Protein AF-A0A947RWG1-F1 (afdb_monomer_lite)

Structure (mmCIF, N/CA/C/O backbone):
data_AF-A0A947RWG1-F1
#
_entry.id   AF-A0A947RWG1-F1
#
loop_
_atom_site.group_PDB
_atom_site.id
_atom_site.type_symbol
_atom_site.label_atom_id
_atom_site.label_alt_id
_atom_site.label_comp_id
_atom_site.label_asym_id
_atom_site.label_entity_id
_atom_site.label_seq_id
_atom_site.pdbx_PDB_ins_code
_atom_site.Cartn_x
_atom_site.Cartn_y
_atom_site.Cartn_z
_atom_site.occupancy
_atom_site.B_iso_or_equiv
_atom_site.auth_seq_id
_atom_site.auth_comp_id
_atom_site.auth_asym_id
_atom_site.auth_atom_id
_atom_site.pdbx_PDB_model_num
ATOM 1 N N . MET A 1 1 ? -38.680 8.213 13.935 1.00 42.72 1 MET A N 1
ATOM 2 C CA . MET A 1 1 ? -37.406 8.107 13.185 1.00 42.72 1 MET A CA 1
ATOM 3 C C . MET A 1 1 ? -36.416 7.322 14.029 1.00 42.72 1 MET A C 1
ATOM 5 O O . MET A 1 1 ? -35.782 7.871 14.920 1.00 42.72 1 MET A O 1
ATOM 9 N N . GLU A 1 2 ? -36.361 6.015 13.809 1.00 40.75 2 GLU A N 1
ATOM 10 C CA . GLU A 1 2 ? -35.527 5.084 14.566 1.00 40.75 2 GLU A CA 1
ATOM 11 C C . GLU A 1 2 ? -34.068 5.242 14.112 1.00 40.75 2 GLU A C 1
ATOM 13 O O . GLU A 1 2 ? -33.706 4.921 12.977 1.00 40.75 2 GLU A O 1
ATOM 18 N N . LYS A 1 3 ? -33.224 5.832 14.965 1.00 46.09 3 LYS A N 1
ATOM 19 C CA . LYS A 1 3 ? -31.782 5.934 14.719 1.00 46.09 3 LYS A CA 1
ATOM 20 C C . LYS A 1 3 ? -31.221 4.512 14.690 1.00 46.09 3 LYS A C 1
ATOM 22 O O . LYS A 1 3 ? -31.010 3.922 15.745 1.00 46.09 3 LYS A O 1
ATOM 27 N N . LYS A 1 4 ? -30.976 3.964 13.491 1.00 43.44 4 LYS A N 1
ATOM 28 C CA . LYS A 1 4 ? -30.222 2.715 13.311 1.00 43.44 4 LYS A CA 1
ATOM 29 C C . LYS A 1 4 ? -28.927 2.823 14.114 1.00 43.44 4 LYS A C 1
ATOM 31 O O . LYS A 1 4 ? -28.039 3.602 13.765 1.00 43.44 4 LYS A O 1
ATOM 36 N N . LYS A 1 5 ? -28.856 2.061 15.205 1.00 45.03 5 LYS A N 1
ATOM 37 C CA . LYS A 1 5 ? -27.677 1.881 16.049 1.00 45.03 5 LYS A CA 1
ATOM 38 C C . LYS A 1 5 ? -26.576 1.359 15.129 1.00 45.03 5 LYS A C 1
ATOM 40 O O . LYS A 1 5 ? -26.606 0.203 14.715 1.00 45.03 5 LYS A O 1
ATOM 45 N N . LYS A 1 6 ? -25.685 2.254 14.694 1.00 50.84 6 LYS A N 1
ATOM 46 C CA . LYS A 1 6 ? -24.519 1.913 13.880 1.00 50.84 6 LYS A CA 1
ATOM 47 C C . LYS A 1 6 ? -23.766 0.883 14.708 1.00 50.84 6 LYS A C 1
ATOM 49 O O . LYS A 1 6 ? -23.321 1.220 15.797 1.00 50.84 6 LYS A O 1
ATOM 54 N N . THR A 1 7 ? -23.746 -0.372 14.270 1.00 53.34 7 THR A N 1
ATOM 55 C CA . THR A 1 7 ? -22.997 -1.429 14.946 1.00 53.34 7 THR A CA 1
ATOM 56 C C . THR A 1 7 ? -21.563 -0.929 15.031 1.00 53.34 7 THR A C 1
ATOM 58 O O . THR A 1 7 ? -20.895 -0.810 14.002 1.00 53.34 7 THR A O 1
ATOM 61 N N . GLU A 1 8 ? -21.137 -0.487 16.214 1.00 64.06 8 GLU A N 1
ATOM 62 C CA . GLU A 1 8 ? -19.773 -0.026 16.411 1.00 64.06 8 GLU A CA 1
ATOM 63 C C . GLU A 1 8 ? -18.893 -1.241 16.193 1.00 64.06 8 GLU A C 1
ATOM 65 O O . GLU A 1 8 ? -18.941 -2.222 16.933 1.00 64.06 8 GLU A O 1
ATOM 70 N N . ILE A 1 9 ? -18.167 -1.216 15.080 1.00 75.12 9 ILE A N 1
ATOM 71 C CA . ILE A 1 9 ? -17.167 -2.222 14.792 1.00 75.12 9 ILE A CA 1
ATOM 72 C C . ILE A 1 9 ? -16.126 -2.086 15.900 1.00 75.12 9 ILE A C 1
ATOM 74 O O . ILE A 1 9 ? -15.366 -1.121 15.909 1.00 75.12 9 ILE A O 1
ATOM 78 N N . LEU A 1 10 ? -16.134 -3.026 16.843 1.00 83.19 10 LEU A N 1
ATOM 79 C CA . LEU A 1 10 ? -15.160 -3.061 17.923 1.00 83.19 10 LEU A CA 1
ATOM 80 C C . LEU A 1 10 ? -13.803 -3.440 17.330 1.00 83.19 10 LEU A C 1
ATOM 82 O O . LEU A 1 10 ? -13.693 -4.474 16.664 1.00 83.19 10 LEU A O 1
ATOM 86 N N . TYR A 1 11 ? -12.798 -2.597 17.541 1.00 86.88 11 TYR A N 1
ATOM 87 C CA . TYR A 1 11 ? -11.416 -2.873 17.165 1.00 86.88 11 TYR A CA 1
ATOM 88 C C . TYR A 1 11 ? -10.619 -3.189 18.419 1.00 86.88 11 TYR A C 1
ATOM 90 O O . TYR A 1 11 ? -10.617 -2.412 19.374 1.00 86.88 11 TYR A O 1
ATOM 98 N N . GLU 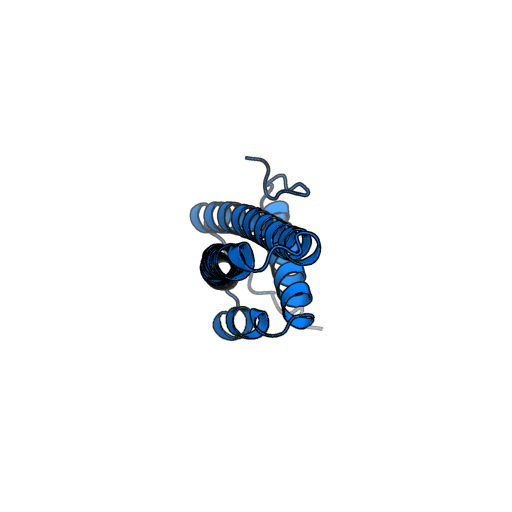A 1 12 ? -9.925 -4.320 18.412 1.00 89.31 12 GLU A N 1
ATOM 99 C CA . GLU A 1 12 ? -8.960 -4.612 19.462 1.00 89.31 12 GLU A CA 1
ATOM 100 C C . GLU A 1 12 ? -7.700 -3.765 19.259 1.00 89.31 12 GLU A C 1
ATOM 102 O O . GLU A 1 12 ? -7.381 -3.339 18.146 1.00 89.31 12 GLU A O 1
ATOM 107 N N . LYS A 1 13 ? -6.916 -3.565 20.324 1.00 87.44 13 LYS A N 1
ATOM 108 C CA . LYS A 1 13 ? -5.626 -2.862 20.228 1.00 87.44 13 LYS A CA 1
ATOM 109 C C . LYS A 1 13 ? -4.721 -3.472 19.145 1.00 87.44 13 LYS A C 1
ATOM 111 O O . LYS A 1 13 ? -4.094 -2.750 18.377 1.00 87.44 13 LYS A O 1
ATOM 116 N N . LYS A 1 14 ? -4.730 -4.802 19.029 1.00 89.31 14 LYS A N 1
ATOM 117 C CA . LYS A 1 14 ? -3.988 -5.544 18.004 1.00 89.31 14 LYS A CA 1
ATOM 118 C C . LYS A 1 14 ? -4.466 -5.228 16.580 1.00 89.31 14 LYS A C 1
ATOM 120 O O . LYS A 1 14 ? -3.641 -5.129 15.673 1.00 89.31 14 LYS A O 1
ATOM 125 N N . ASP A 1 15 ? -5.772 -5.038 16.381 1.00 90.12 15 ASP A N 1
ATOM 126 C CA . ASP A 1 15 ? -6.332 -4.645 15.082 1.00 90.12 15 ASP A CA 1
ATOM 127 C C . ASP A 1 15 ? -5.868 -3.237 14.706 1.00 90.12 15 ASP A C 1
ATOM 129 O O . ASP A 1 15 ? -5.430 -2.992 13.584 1.00 90.12 15 ASP A O 1
ATOM 133 N N . LEU A 1 16 ? -5.929 -2.320 15.670 1.00 90.69 16 LEU A N 1
ATOM 134 C CA . LEU A 1 16 ? -5.515 -0.929 15.531 1.00 90.69 16 LEU A CA 1
ATOM 135 C C . LEU A 1 16 ? -4.027 -0.804 15.161 1.00 90.69 16 LEU A C 1
ATOM 137 O O . LEU A 1 16 ? -3.688 -0.106 14.202 1.00 90.69 16 LEU A O 1
ATOM 141 N N . GLU A 1 17 ? -3.154 -1.543 15.845 1.00 91.56 17 GLU A N 1
ATOM 142 C 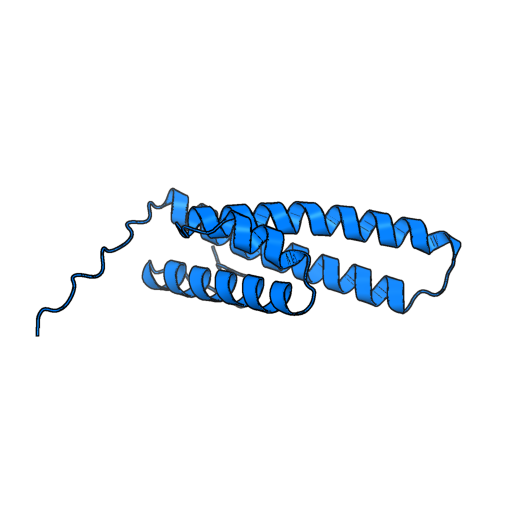CA . GLU A 1 17 ? -1.723 -1.632 15.523 1.00 91.56 17 GLU A CA 1
ATOM 143 C C . GLU A 1 17 ? -1.490 -2.227 14.125 1.00 91.56 17 GLU A C 1
ATOM 145 O O . GLU A 1 17 ? -0.684 -1.716 13.340 1.00 91.56 17 GLU A O 1
ATOM 150 N N . ALA A 1 18 ? -2.237 -3.274 13.762 1.00 92.44 18 ALA A N 1
ATOM 151 C CA . ALA A 1 18 ? -2.134 -3.886 12.443 1.00 92.44 18 ALA A CA 1
ATOM 152 C C . ALA A 1 18 ? -2.609 -2.940 11.322 1.00 92.44 18 ALA A C 1
ATOM 154 O O . ALA A 1 18 ? -1.999 -2.904 10.251 1.00 92.44 18 ALA A O 1
ATOM 155 N N . ILE A 1 19 ? -3.665 -2.149 11.550 1.00 92.38 19 ILE A N 1
ATOM 156 C CA . ILE A 1 19 ? -4.130 -1.108 10.619 1.00 92.38 19 ILE A CA 1
ATOM 157 C C . ILE A 1 19 ? -3.052 -0.036 10.447 1.00 92.38 19 ILE A C 1
ATOM 159 O O . ILE A 1 19 ? -2.717 0.294 9.310 1.00 92.38 19 ILE A O 1
ATOM 163 N N . ALA A 1 20 ? -2.480 0.471 11.542 1.00 91.94 20 ALA A N 1
ATOM 164 C CA . ALA A 1 20 ? -1.419 1.477 11.515 1.00 91.94 20 ALA A CA 1
ATOM 165 C C . ALA A 1 20 ? -0.189 0.997 10.725 1.00 91.94 20 ALA A C 1
A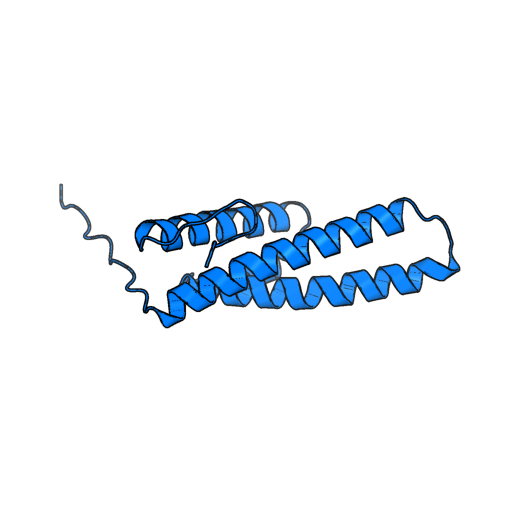TOM 167 O O . ALA A 1 20 ? 0.297 1.693 9.826 1.00 91.94 20 ALA A O 1
ATOM 168 N N . LYS A 1 21 ? 0.268 -0.231 11.000 1.00 93.56 21 LYS A N 1
ATOM 169 C CA . LYS A 1 21 ? 1.394 -0.857 10.299 1.00 93.56 21 LYS A CA 1
ATOM 170 C C . LYS A 1 21 ? 1.115 -1.029 8.807 1.00 93.56 21 LYS A C 1
ATOM 172 O O . LYS A 1 21 ? 1.938 -0.635 7.981 1.00 93.56 21 LYS A O 1
ATOM 177 N N . ASN A 1 22 ? -0.041 -1.588 8.450 1.00 92.81 22 ASN A N 1
ATOM 178 C CA . ASN A 1 22 ? -0.388 -1.822 7.048 1.00 92.81 22 ASN A CA 1
ATOM 179 C C . ASN A 1 22 ? -0.573 -0.505 6.288 1.00 92.81 22 ASN A C 1
ATOM 181 O O . ASN A 1 22 ? -0.120 -0.402 5.153 1.00 92.81 22 ASN A O 1
ATOM 185 N N . GLN A 1 23 ? -1.150 0.521 6.922 1.00 93.25 23 GLN A N 1
ATOM 186 C CA . GLN A 1 23 ? -1.273 1.860 6.344 1.00 93.25 23 GLN A CA 1
ATOM 187 C C . GLN A 1 23 ? 0.101 2.423 5.957 1.00 93.25 23 GLN A C 1
ATOM 189 O O . GLN A 1 23 ? 0.293 2.871 4.827 1.00 93.25 23 GLN A O 1
ATOM 194 N N . LYS A 1 24 ? 1.068 2.359 6.880 1.00 93.25 24 LYS A N 1
ATOM 195 C CA . LYS A 1 24 ? 2.441 2.829 6.656 1.00 93.25 24 LYS A CA 1
ATOM 196 C C . LYS A 1 24 ? 3.119 2.051 5.527 1.00 93.25 24 LYS A C 1
ATOM 198 O O . LYS A 1 24 ? 3.735 2.656 4.655 1.00 93.25 24 LYS A O 1
ATOM 203 N N . LEU A 1 25 ? 2.968 0.725 5.501 1.00 94.94 25 LEU A N 1
ATOM 204 C CA . LEU A 1 25 ? 3.543 -0.118 4.448 1.00 94.94 25 LEU A CA 1
ATOM 205 C C . LEU A 1 25 ? 2.935 0.165 3.070 1.00 94.94 25 LEU A C 1
ATOM 207 O O . LEU A 1 25 ? 3.684 0.244 2.103 1.00 94.94 25 LEU A O 1
ATOM 211 N N . ILE A 1 26 ? 1.617 0.371 2.971 1.00 94.56 26 ILE A N 1
ATOM 212 C CA . ILE A 1 26 ? 0.964 0.755 1.708 1.00 94.56 26 ILE A CA 1
ATOM 213 C C . ILE A 1 26 ? 1.548 2.065 1.181 1.00 94.56 26 ILE A C 1
ATOM 215 O O . ILE A 1 26 ? 1.874 2.138 0.001 1.00 94.56 26 ILE A O 1
ATOM 219 N N . ILE A 1 27 ? 1.722 3.073 2.044 1.00 94.00 27 ILE A N 1
ATOM 220 C CA . ILE A 1 27 ? 2.303 4.363 1.648 1.00 94.00 27 ILE A CA 1
ATOM 221 C C . ILE A 1 27 ? 3.724 4.168 1.108 1.00 94.00 27 ILE A C 1
ATOM 223 O O . ILE A 1 27 ? 4.031 4.651 0.020 1.00 94.00 27 ILE A O 1
ATOM 227 N N . TRP A 1 28 ? 4.573 3.422 1.819 1.00 95.19 28 TRP A N 1
ATOM 228 C CA . TRP A 1 28 ? 5.946 3.172 1.376 1.00 95.19 28 TRP A CA 1
ATOM 229 C C . TRP A 1 28 ? 6.011 2.391 0.066 1.00 95.19 28 TRP A C 1
ATOM 231 O O . TRP A 1 28 ? 6.700 2.824 -0.851 1.00 95.19 28 TRP A O 1
ATOM 241 N N . PHE A 1 29 ? 5.257 1.297 -0.068 1.00 95.31 29 PHE A N 1
ATOM 242 C CA . PHE A 1 29 ? 5.232 0.530 -1.313 1.00 95.31 29 PHE A CA 1
ATOM 243 C C . PHE A 1 29 ? 4.669 1.341 -2.480 1.00 95.31 29 PHE A C 1
ATOM 245 O O . PHE A 1 29 ? 5.188 1.247 -3.588 1.00 95.31 29 PHE A O 1
ATOM 252 N N . PHE A 1 30 ? 3.653 2.172 -2.246 1.00 93.62 30 PHE A N 1
ATOM 253 C CA . PHE A 1 30 ? 3.104 3.049 -3.275 1.00 93.62 30 PHE A CA 1
ATOM 254 C C . PHE A 1 30 ? 4.126 4.098 -3.746 1.00 93.62 30 PHE A C 1
ATOM 256 O O . PHE A 1 30 ? 4.288 4.305 -4.952 1.00 93.62 30 PHE A O 1
ATOM 263 N N . ILE A 1 31 ? 4.861 4.720 -2.816 1.00 94.50 31 ILE A N 1
ATOM 264 C CA . ILE A 1 31 ? 5.941 5.665 -3.139 1.00 94.50 31 ILE A CA 1
ATOM 265 C C . ILE A 1 31 ? 7.063 4.954 -3.902 1.00 94.50 31 ILE A C 1
ATOM 267 O O . ILE A 1 31 ? 7.489 5.444 -4.946 1.00 94.50 31 ILE A O 1
ATOM 271 N N . SER A 1 32 ? 7.511 3.787 -3.432 1.00 95.12 32 SER A N 1
ATOM 272 C CA . SER A 1 32 ? 8.544 2.995 -4.107 1.00 95.12 32 SER A CA 1
ATOM 273 C C . SER A 1 32 ? 8.116 2.583 -5.515 1.00 95.12 32 SER A C 1
ATOM 275 O O . SER A 1 32 ? 8.902 2.716 -6.448 1.00 95.12 32 SER A O 1
ATOM 277 N N . LEU A 1 33 ? 6.867 2.146 -5.699 1.00 94.38 33 LEU A N 1
ATOM 278 C CA . LEU A 1 33 ? 6.342 1.772 -7.012 1.00 94.38 33 LEU A CA 1
ATOM 279 C C . LEU A 1 33 ? 6.325 2.976 -7.957 1.00 94.38 33 LEU A C 1
ATOM 281 O O . LEU A 1 33 ? 6.776 2.871 -9.096 1.00 94.38 33 LEU A O 1
ATOM 285 N N . SER A 1 34 ? 5.866 4.130 -7.464 1.00 92.81 34 SER A N 1
ATOM 286 C CA . SER A 1 34 ? 5.866 5.385 -8.223 1.00 92.81 34 SER A CA 1
ATOM 287 C C . SER A 1 34 ? 7.284 5.792 -8.624 1.00 92.81 34 SER A C 1
ATOM 289 O O . SER A 1 34 ? 7.515 6.158 -9.773 1.00 92.81 34 SER A O 1
ATOM 291 N N . PHE A 1 35 ? 8.249 5.665 -7.711 1.00 95.25 35 PHE A N 1
ATOM 292 C CA . PHE A 1 35 ? 9.652 5.962 -7.983 1.00 95.25 35 PHE A CA 1
ATOM 293 C C . PHE A 1 35 ? 10.235 5.050 -9.069 1.00 95.25 35 PHE A C 1
ATOM 295 O O . PHE A 1 35 ? 10.844 5.548 -10.012 1.00 95.25 35 PHE A O 1
ATOM 302 N N . VAL A 1 36 ? 10.002 3.735 -8.989 1.00 94.81 36 VAL A N 1
ATOM 303 C CA . VAL A 1 36 ? 10.478 2.772 -9.998 1.00 94.81 36 VAL A CA 1
ATOM 304 C C . VAL A 1 36 ? 9.841 3.041 -11.368 1.00 94.81 36 VAL A C 1
ATOM 306 O O . VAL A 1 36 ? 10.537 2.986 -12.381 1.00 94.81 36 VAL A O 1
ATOM 309 N N . LEU A 1 37 ? 8.543 3.363 -11.418 1.00 93.00 37 LEU A N 1
ATOM 310 C CA . LEU A 1 37 ? 7.841 3.701 -12.663 1.00 93.00 37 LEU A CA 1
ATOM 311 C C . LEU A 1 37 ? 8.387 4.982 -13.304 1.00 93.00 37 LEU A C 1
ATOM 313 O O . LEU A 1 37 ? 8.673 4.995 -14.500 1.00 93.00 37 LEU A O 1
ATOM 317 N N . ILE A 1 38 ? 8.561 6.043 -12.513 1.00 94.31 38 ILE A N 1
ATOM 318 C CA . ILE A 1 38 ? 9.095 7.324 -12.991 1.00 94.31 38 ILE A CA 1
ATOM 319 C C . ILE A 1 38 ? 10.536 7.141 -13.474 1.00 94.31 38 ILE A C 1
ATOM 321 O O . ILE A 1 38 ? 10.870 7.561 -14.581 1.00 94.31 38 ILE A O 1
ATOM 325 N N . LEU A 1 39 ? 11.379 6.472 -12.683 1.00 94.50 39 LEU A N 1
ATOM 326 C CA . LEU A 1 39 ? 12.782 6.268 -13.023 1.00 94.50 39 LEU A CA 1
ATOM 327 C C . LEU A 1 39 ? 12.942 5.408 -14.282 1.00 94.50 39 LEU A C 1
ATOM 329 O O . LEU A 1 39 ? 13.700 5.790 -15.167 1.00 94.50 39 LEU A O 1
ATOM 333 N N . GLY A 1 40 ? 12.185 4.314 -14.415 1.00 92.75 40 GLY A N 1
ATOM 334 C CA . GLY A 1 40 ? 12.176 3.498 -15.636 1.00 92.75 40 GLY A CA 1
ATOM 335 C C . GLY A 1 40 ? 11.607 4.235 -16.857 1.00 92.75 40 GLY A C 1
ATOM 336 O O . GLY A 1 40 ? 11.991 3.961 -17.989 1.00 92.75 40 GLY A O 1
ATOM 337 N N . GLY A 1 41 ? 10.726 5.218 -16.646 1.00 90.94 41 GLY A N 1
ATOM 338 C CA . GLY A 1 41 ? 10.238 6.100 -17.707 1.00 90.94 41 GLY A CA 1
ATOM 339 C C . GLY A 1 41 ? 11.295 7.091 -18.210 1.00 90.94 41 GLY A C 1
ATOM 340 O O . GLY A 1 41 ? 11.306 7.408 -19.404 1.00 90.94 41 GLY A O 1
ATOM 341 N N . ILE A 1 42 ? 12.179 7.552 -17.317 1.00 94.19 42 ILE A N 1
ATOM 342 C CA . ILE A 1 42 ? 13.255 8.517 -17.598 1.00 94.19 42 ILE A CA 1
ATOM 343 C C . ILE A 1 42 ? 14.508 7.818 -18.146 1.00 94.19 42 ILE A C 1
ATOM 345 O O . ILE A 1 42 ? 15.108 8.296 -19.107 1.00 94.19 42 ILE A O 1
ATOM 349 N N . VAL A 1 43 ? 14.907 6.686 -17.562 1.00 93.06 43 VAL A N 1
ATOM 350 C CA . VAL A 1 43 ? 16.108 5.937 -17.953 1.00 93.06 43 VAL A CA 1
ATOM 351 C C . VAL A 1 43 ? 15.814 5.116 -19.209 1.00 93.06 43 VAL A C 1
ATOM 353 O O . VAL A 1 43 ? 15.189 4.064 -19.153 1.00 93.06 43 VAL A O 1
ATOM 356 N N . LYS A 1 44 ? 16.292 5.590 -20.363 1.00 90.81 44 LYS A N 1
ATOM 357 C CA . LYS A 1 44 ? 16.105 4.948 -21.678 1.00 90.81 44 LYS A CA 1
ATOM 358 C C . LYS A 1 44 ? 17.259 4.001 -22.040 1.00 90.81 44 LYS A C 1
ATOM 360 O O . LYS A 1 44 ? 17.785 4.072 -23.145 1.00 90.81 44 LYS A O 1
ATOM 365 N N . ILE A 1 45 ? 17.672 3.147 -21.102 1.00 93.75 45 ILE A N 1
ATOM 366 C CA . ILE A 1 45 ? 18.731 2.143 -21.308 1.00 93.75 45 ILE A CA 1
ATOM 367 C C . ILE A 1 45 ? 18.062 0.768 -21.486 1.00 93.75 45 ILE A C 1
ATOM 369 O O . ILE A 1 45 ? 17.506 0.257 -20.510 1.00 93.75 45 ILE A O 1
ATOM 373 N N . PRO A 1 46 ? 18.073 0.168 -22.695 1.00 90.88 46 PRO A N 1
ATOM 374 C CA . PRO A 1 46 ? 17.342 -1.068 -22.991 1.00 90.88 46 PRO A CA 1
ATOM 375 C C . PRO A 1 46 ? 17.664 -2.239 -22.056 1.00 90.88 46 PRO A C 1
ATOM 377 O O . PRO A 1 46 ? 16.765 -2.974 -21.647 1.00 90.88 46 PRO A O 1
ATOM 380 N N . GLU A 1 47 ? 18.929 -2.386 -21.672 1.00 92.94 47 GLU A N 1
ATOM 381 C CA . GLU A 1 47 ? 19.434 -3.455 -20.811 1.00 92.94 47 GLU A CA 1
ATOM 382 C C . GLU A 1 47 ? 18.851 -3.377 -19.391 1.00 92.94 47 GLU A C 1
ATOM 384 O O . GLU A 1 47 ? 18.709 -4.395 -18.712 1.00 92.94 47 GLU A O 1
ATOM 389 N N . LEU A 1 48 ? 18.451 -2.180 -18.946 1.00 93.88 48 LEU A N 1
ATOM 390 C CA . LEU A 1 48 ? 17.855 -1.966 -17.627 1.00 93.88 48 LEU A CA 1
ATOM 391 C C . LEU A 1 48 ? 16.338 -2.187 -17.604 1.00 93.88 48 LEU A C 1
ATOM 393 O O . LEU A 1 48 ? 15.761 -2.274 -16.519 1.00 93.88 48 LEU A O 1
ATOM 397 N N . ASN A 1 49 ? 15.676 -2.341 -18.757 1.00 92.31 49 ASN A N 1
ATOM 398 C CA . ASN A 1 49 ? 14.221 -2.537 -18.815 1.00 92.31 49 ASN A CA 1
ATOM 399 C C . ASN A 1 49 ? 13.771 -3.769 -18.018 1.00 92.31 49 ASN A C 1
ATOM 401 O O . ASN A 1 49 ? 12.762 -3.726 -17.309 1.00 92.31 49 ASN A O 1
ATOM 405 N N . VAL A 1 50 ? 14.540 -4.859 -18.094 1.00 93.88 50 VAL A N 1
ATOM 406 C CA . VAL A 1 50 ? 14.257 -6.084 -17.334 1.00 93.88 50 VAL A CA 1
ATOM 407 C C . VAL A 1 50 ? 14.387 -5.822 -15.834 1.00 93.88 50 VAL A C 1
ATOM 409 O O . VAL A 1 50 ? 13.515 -6.223 -15.067 1.00 93.88 50 VAL A O 1
ATOM 412 N N . VAL A 1 51 ? 15.415 -5.078 -15.413 1.00 94.81 51 VAL A N 1
ATOM 413 C CA . VAL A 1 51 ? 15.638 -4.718 -14.004 1.00 94.81 51 VAL A CA 1
ATOM 414 C C . VAL A 1 51 ? 14.477 -3.883 -13.462 1.00 94.81 51 VAL A C 1
ATOM 416 O O . VAL A 1 51 ? 13.942 -4.201 -12.399 1.00 94.81 51 VAL A O 1
ATOM 419 N N . PHE A 1 52 ? 14.029 -2.865 -14.204 1.00 94.25 52 PHE A N 1
ATOM 420 C CA . PHE A 1 52 ? 12.873 -2.056 -13.810 1.00 94.25 52 PHE A CA 1
ATOM 421 C C . PHE A 1 52 ? 11.585 -2.879 -13.747 1.00 94.25 52 PHE A C 1
ATOM 423 O O . PHE A 1 52 ? 10.818 -2.722 -12.800 1.00 94.25 52 PHE A O 1
ATOM 430 N N . THR A 1 53 ? 11.369 -3.795 -14.691 1.00 93.19 53 THR A N 1
ATOM 431 C CA . THR A 1 53 ? 10.193 -4.683 -14.695 1.00 93.19 53 THR A CA 1
ATOM 432 C C . THR A 1 53 ? 10.184 -5.604 -13.471 1.00 93.19 53 THR A C 1
ATOM 434 O O . THR A 1 53 ? 9.171 -5.721 -12.779 1.00 93.19 53 THR A O 1
ATOM 437 N N . VAL A 1 54 ? 11.327 -6.216 -13.145 1.00 95.81 54 VAL A N 1
ATOM 438 C CA . VAL A 1 54 ? 11.473 -7.064 -11.952 1.00 95.81 54 VAL A CA 1
ATOM 439 C C . VAL A 1 54 ? 11.256 -6.248 -10.676 1.00 95.81 54 VAL A C 1
ATOM 441 O O . VAL A 1 54 ? 10.523 -6.686 -9.790 1.00 95.81 54 VAL A O 1
ATOM 444 N N . ALA A 1 55 ? 11.822 -5.040 -10.594 1.00 95.19 55 ALA A N 1
ATOM 445 C CA . ALA A 1 55 ? 11.624 -4.143 -9.459 1.00 95.19 55 ALA A CA 1
ATOM 446 C C . ALA A 1 55 ? 10.150 -3.727 -9.294 1.00 95.19 55 ALA A C 1
ATOM 448 O O . ALA A 1 55 ? 9.640 -3.713 -8.174 1.00 95.19 55 ALA A O 1
ATOM 449 N N . GLN A 1 56 ? 9.439 -3.446 -10.392 1.00 93.62 56 GLN A N 1
ATOM 450 C CA . GLN A 1 56 ? 8.006 -3.135 -10.363 1.00 93.62 56 GLN A CA 1
ATOM 451 C C . GLN A 1 56 ? 7.199 -4.296 -9.782 1.00 93.62 56 GLN A C 1
ATOM 453 O O . GLN A 1 56 ? 6.413 -4.081 -8.861 1.00 93.62 56 GLN A O 1
ATOM 458 N N . ILE A 1 57 ? 7.426 -5.524 -10.257 1.00 94.50 57 ILE A N 1
ATOM 459 C CA . ILE A 1 57 ? 6.739 -6.719 -9.742 1.00 94.50 57 ILE A CA 1
ATOM 460 C C . ILE A 1 57 ? 7.065 -6.930 -8.257 1.00 94.50 57 ILE A C 1
ATOM 462 O O . ILE A 1 57 ? 6.156 -7.152 -7.451 1.00 94.50 57 ILE A O 1
ATOM 466 N N . ALA A 1 58 ? 8.340 -6.802 -7.881 1.00 96.00 58 ALA A N 1
ATOM 467 C CA . ALA A 1 58 ? 8.807 -6.993 -6.510 1.00 96.00 58 ALA A CA 1
ATOM 468 C C . ALA A 1 58 ? 8.183 -6.004 -5.511 1.00 96.00 58 ALA A C 1
ATOM 470 O O . ALA A 1 58 ? 8.038 -6.345 -4.340 1.00 96.00 58 ALA A O 1
ATOM 471 N N . VAL A 1 59 ? 7.787 -4.805 -5.954 1.00 95.50 59 VAL A N 1
ATOM 472 C CA . VAL A 1 59 ? 7.092 -3.811 -5.118 1.00 95.50 59 VAL A CA 1
ATOM 473 C C . VAL A 1 59 ? 5.568 -3.955 -5.203 1.00 95.50 59 VAL A C 1
ATOM 475 O O . VAL A 1 59 ? 4.872 -3.827 -4.192 1.00 95.50 59 VAL A O 1
ATOM 478 N N . PHE A 1 60 ? 5.034 -4.252 -6.388 1.00 93.56 60 PHE A N 1
ATOM 479 C CA . PHE A 1 60 ? 3.594 -4.341 -6.624 1.00 93.56 60 PHE A CA 1
ATOM 480 C C . PHE A 1 60 ? 2.951 -5.529 -5.897 1.00 93.56 60 PHE A C 1
ATOM 482 O O . PHE A 1 60 ? 1.891 -5.378 -5.289 1.00 93.56 60 PHE A O 1
ATOM 489 N N . VAL A 1 61 ? 3.601 -6.697 -5.883 1.0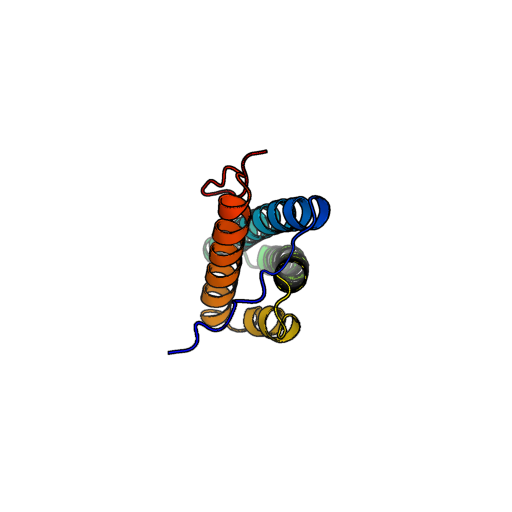0 94.94 61 VAL A N 1
ATOM 490 C CA . VAL A 1 61 ? 3.059 -7.889 -5.211 1.00 94.94 61 VAL A CA 1
ATOM 491 C C . VAL A 1 61 ? 2.893 -7.667 -3.696 1.00 94.94 61 VAL A C 1
ATOM 493 O O . VAL A 1 61 ? 1.791 -7.889 -3.184 1.00 94.94 61 VAL A O 1
ATOM 496 N N . PRO A 1 62 ? 3.898 -7.165 -2.950 1.00 94.69 62 PRO A N 1
ATOM 497 C CA . PRO A 1 62 ? 3.705 -6.781 -1.554 1.00 94.69 62 PRO A CA 1
ATOM 498 C C . PRO A 1 62 ? 2.616 -5.726 -1.351 1.00 94.69 62 PRO A C 1
ATOM 500 O O . PRO A 1 62 ? 1.848 -5.841 -0.395 1.00 94.69 62 PRO A O 1
ATOM 503 N N . LEU A 1 63 ? 2.503 -4.730 -2.239 1.00 93.88 63 LEU A N 1
ATOM 504 C CA . LEU A 1 63 ? 1.457 -3.705 -2.155 1.00 93.88 63 LEU A CA 1
ATOM 505 C C . LEU A 1 63 ? 0.050 -4.326 -2.187 1.00 93.88 63 LEU A C 1
ATOM 507 O O . LEU A 1 63 ? -0.773 -3.992 -1.332 1.00 93.88 63 LEU A O 1
ATOM 511 N N . LEU A 1 64 ? -0.201 -5.273 -3.100 1.00 92.62 64 LEU A N 1
ATOM 512 C CA . LEU A 1 64 ? -1.463 -6.024 -3.171 1.00 92.62 64 LEU A CA 1
ATOM 513 C C . LEU A 1 64 ? -1.772 -6.732 -1.848 1.00 92.62 64 LEU A C 1
ATOM 515 O O . LEU A 1 64 ? -2.879 -6.624 -1.315 1.00 92.62 64 LEU A O 1
ATOM 519 N N . VAL A 1 65 ? -0.773 -7.417 -1.285 1.00 93.88 65 VAL A N 1
ATOM 520 C CA . VAL A 1 65 ? -0.912 -8.135 -0.012 1.00 93.88 65 VAL A CA 1
ATOM 521 C C . VAL A 1 65 ? -1.265 -7.174 1.123 1.00 93.88 65 VAL A C 1
ATOM 523 O O . VAL A 1 65 ? -2.114 -7.502 1.955 1.00 93.88 65 VAL A O 1
ATOM 526 N N . GLN A 1 66 ? -0.656 -5.986 1.175 1.00 93.12 66 GLN A N 1
ATOM 527 C CA . GLN A 1 66 ? -0.976 -5.014 2.221 1.00 93.12 66 GLN A CA 1
ATOM 528 C C . GLN A 1 66 ? -2.352 -4.379 2.042 1.00 93.12 66 GLN A C 1
ATOM 530 O O . GLN A 1 66 ? -3.043 -4.170 3.039 1.00 93.12 66 GLN A O 1
ATOM 535 N N . VAL A 1 67 ? -2.784 -4.123 0.805 1.00 91.88 67 VAL A N 1
ATOM 536 C CA . VAL A 1 67 ? -4.147 -3.652 0.524 1.00 91.88 67 VAL A CA 1
ATOM 537 C C . VAL A 1 67 ? -5.187 -4.687 0.953 1.00 91.88 67 VAL A C 1
ATOM 539 O O . VAL A 1 67 ? -6.157 -4.346 1.630 1.00 91.88 67 VAL A O 1
ATOM 542 N N . PHE A 1 68 ? -4.959 -5.963 0.649 1.00 91.19 68 PHE A N 1
ATOM 543 C CA . PHE A 1 68 ? -5.830 -7.035 1.122 1.00 91.19 68 PHE A CA 1
ATOM 544 C C . PHE A 1 68 ? -5.879 -7.084 2.659 1.00 91.19 68 PHE A C 1
ATOM 546 O O . PHE A 1 68 ? -6.953 -7.085 3.263 1.00 91.19 68 PHE A O 1
ATOM 553 N N . LYS A 1 69 ? -4.712 -7.044 3.315 1.00 91.12 69 LYS A N 1
ATOM 554 C CA . LYS A 1 69 ? -4.622 -7.060 4.782 1.00 91.12 69 LYS A CA 1
ATOM 555 C C . LYS A 1 69 ? -5.288 -5.848 5.427 1.00 91.12 69 LYS A C 1
ATOM 557 O O . LYS A 1 69 ? -5.946 -6.009 6.449 1.00 91.12 69 LYS A O 1
ATOM 562 N N . ILE A 1 70 ? -5.139 -4.642 4.873 1.00 91.62 70 ILE A N 1
ATOM 563 C CA . ILE A 1 70 ? -5.767 -3.452 5.459 1.00 91.62 70 ILE A CA 1
ATOM 564 C C . ILE A 1 70 ? -7.285 -3.490 5.296 1.00 91.62 70 ILE A C 1
ATOM 566 O O . ILE A 1 70 ? -7.987 -3.165 6.248 1.00 91.62 70 ILE A O 1
ATOM 570 N N . ALA A 1 71 ? -7.797 -3.946 4.147 1.00 90.50 71 ALA A N 1
ATOM 571 C CA . ALA A 1 71 ? -9.233 -4.101 3.929 1.00 90.50 71 ALA A CA 1
ATOM 572 C C . ALA A 1 71 ? -9.833 -5.115 4.915 1.00 90.50 71 ALA A C 1
ATOM 574 O O . ALA A 1 71 ? -10.849 -4.837 5.556 1.00 90.50 71 ALA A O 1
ATOM 575 N N . ARG A 1 72 ? -9.144 -6.242 5.123 1.00 89.44 72 ARG A N 1
ATOM 576 C CA . ARG A 1 72 ? -9.540 -7.256 6.103 1.00 89.44 72 ARG A CA 1
ATOM 577 C C . ARG A 1 72 ? -9.479 -6.740 7.542 1.00 89.44 72 ARG A C 1
ATOM 579 O O . ARG A 1 72 ? -10.419 -6.956 8.301 1.00 89.44 72 ARG A O 1
ATOM 586 N N . ASN A 1 73 ? -8.429 -6.004 7.911 1.00 89.12 73 ASN A N 1
ATOM 587 C CA . ASN A 1 73 ? -8.314 -5.410 9.248 1.00 89.12 73 ASN A CA 1
ATOM 588 C C . ASN A 1 73 ? -9.363 -4.318 9.494 1.00 89.12 73 ASN A C 1
ATOM 590 O O . ASN A 1 73 ? -9.819 -4.156 10.619 1.00 89.12 73 ASN A O 1
ATOM 594 N N . LEU A 1 74 ? -9.783 -3.601 8.449 1.00 88.75 74 LEU A N 1
ATOM 595 C CA . LEU A 1 74 ? -10.910 -2.661 8.480 1.00 88.75 74 LEU A CA 1
ATOM 596 C C . LEU A 1 74 ? -12.284 -3.356 8.461 1.00 88.75 74 LEU A C 1
ATOM 598 O O . LEU A 1 74 ? -13.314 -2.675 8.460 1.00 88.75 74 LEU A O 1
ATOM 602 N N . LYS A 1 75 ? -12.300 -4.696 8.454 1.00 88.25 75 LYS A N 1
ATOM 603 C CA . LYS A 1 75 ? -13.491 -5.553 8.402 1.00 88.25 75 LYS A CA 1
ATOM 604 C C . LYS A 1 75 ? -14.392 -5.225 7.208 1.00 88.25 75 LYS A C 1
ATOM 606 O O . LYS A 1 75 ? -15.620 -5.271 7.305 1.00 88.25 75 LYS A O 1
ATOM 611 N N . GLU A 1 76 ? -13.783 -4.873 6.076 1.00 85.56 76 GLU A N 1
ATOM 612 C CA . GLU A 1 76 ? -14.505 -4.700 4.821 1.00 85.56 76 GLU A CA 1
ATOM 613 C C . GLU A 1 76 ? -14.957 -6.058 4.282 1.00 85.56 76 GLU A C 1
ATOM 615 O O . GLU A 1 76 ? -14.187 -7.013 4.248 1.00 85.56 76 GLU A O 1
ATOM 620 N N . LYS A 1 77 ? -16.202 -6.137 3.803 1.00 80.81 77 LYS A N 1
ATOM 621 C CA . LYS A 1 77 ? -16.771 -7.382 3.252 1.00 80.81 77 LYS A CA 1
ATOM 622 C C . LYS A 1 77 ? -16.178 -7.789 1.897 1.00 80.81 77 LYS A C 1
ATOM 624 O O . LYS A 1 77 ? -16.341 -8.928 1.486 1.00 80.81 77 LYS A O 1
ATOM 629 N N . ASN A 1 78 ? -15.532 -6.846 1.213 1.00 85.50 78 ASN A N 1
ATOM 630 C CA . ASN A 1 78 ? -15.100 -6.950 -0.180 1.00 85.50 78 ASN A CA 1
ATOM 631 C C . ASN A 1 78 ? -13.569 -6.814 -0.309 1.00 85.50 78 ASN A C 1
ATOM 633 O O . ASN A 1 78 ? -13.070 -6.173 -1.232 1.00 85.50 78 ASN A O 1
ATOM 637 N N . ASP A 1 79 ? -12.818 -7.376 0.637 1.00 79.62 79 ASP A N 1
ATOM 638 C CA . ASP A 1 79 ? -11.350 -7.325 0.700 1.00 79.62 79 ASP A CA 1
ATOM 639 C C . ASP A 1 79 ? -10.656 -7.803 -0.590 1.00 79.62 79 ASP A C 1
ATOM 641 O O . ASP A 1 79 ? -9.724 -7.151 -1.068 1.00 79.62 79 ASP A O 1
ATOM 645 N N . ILE A 1 80 ? -11.160 -8.871 -1.213 1.00 81.12 80 ILE A N 1
ATOM 646 C CA . ILE A 1 80 ? -10.662 -9.386 -2.499 1.00 81.12 80 ILE A CA 1
ATOM 647 C C . ILE A 1 80 ? -10.878 -8.374 -3.631 1.00 81.12 80 ILE A C 1
ATOM 649 O O . ILE A 1 80 ? -9.976 -8.154 -4.438 1.00 81.12 80 ILE A O 1
ATOM 653 N N . ILE A 1 81 ? -12.045 -7.721 -3.683 1.00 86.06 81 ILE A N 1
ATOM 654 C CA . ILE A 1 81 ? -12.362 -6.745 -4.738 1.00 86.06 81 ILE A CA 1
ATOM 655 C C . ILE A 1 81 ? -11.384 -5.574 -4.675 1.00 86.06 81 ILE A C 1
ATOM 657 O O . ILE A 1 81 ? -10.924 -5.120 -5.717 1.00 86.06 81 ILE A O 1
ATOM 661 N N . TYR A 1 82 ? -11.008 -5.121 -3.477 1.00 84.19 82 TYR A N 1
ATOM 662 C CA . TYR A 1 82 ? -10.012 -4.060 -3.338 1.00 84.19 82 TYR A CA 1
ATOM 663 C C . TYR A 1 82 ? -8.634 -4.479 -3.854 1.00 84.19 82 TYR A C 1
ATOM 665 O O . TYR A 1 82 ? -7.979 -3.680 -4.513 1.00 84.19 82 TYR A O 1
ATOM 673 N N . ALA A 1 83 ? -8.205 -5.721 -3.616 1.00 79.81 83 ALA A N 1
ATOM 674 C CA . ALA A 1 83 ? -6.940 -6.220 -4.152 1.00 79.81 83 ALA A CA 1
ATOM 675 C C . ALA A 1 83 ? -6.975 -6.356 -5.686 1.00 79.81 83 ALA A C 1
ATOM 677 O O . ALA A 1 83 ? -6.038 -5.945 -6.362 1.00 79.81 83 ALA A O 1
ATOM 678 N N . VAL A 1 84 ? -8.069 -6.867 -6.255 1.00 84.12 84 VAL A N 1
ATOM 679 C CA . VAL A 1 84 ? -8.229 -6.991 -7.717 1.00 84.12 84 VAL A CA 1
ATOM 680 C C . VAL A 1 84 ? -8.344 -5.618 -8.390 1.00 84.12 84 VAL A C 1
ATOM 682 O O . VAL A 1 84 ? -7.825 -5.395 -9.481 1.00 84.12 84 VAL A O 1
ATOM 685 N N . ALA A 1 85 ? -8.960 -4.652 -7.719 1.00 85.06 85 ALA A N 1
ATOM 686 C CA . ALA A 1 85 ? -9.084 -3.288 -8.208 1.00 85.06 85 ALA A CA 1
ATOM 687 C C . ALA A 1 85 ? -7.726 -2.582 -8.406 1.00 85.06 85 ALA A C 1
ATOM 689 O O . ALA A 1 85 ? -7.656 -1.612 -9.161 1.00 85.06 85 ALA A O 1
ATOM 690 N N . LEU A 1 86 ? -6.636 -3.080 -7.800 1.00 83.50 86 LEU A N 1
ATOM 691 C CA . LEU A 1 86 ? -5.293 -2.526 -7.997 1.00 83.50 86 LEU A CA 1
ATOM 692 C C . LEU A 1 86 ? -4.710 -2.776 -9.394 1.00 83.50 86 LEU A C 1
ATOM 694 O O . LEU A 1 86 ? -3.806 -2.048 -9.797 1.00 83.50 86 LEU A O 1
ATOM 698 N N . PHE A 1 87 ? -5.224 -3.752 -10.147 1.00 84.56 87 PHE A N 1
ATOM 699 C CA . PHE A 1 87 ? -4.789 -3.995 -11.528 1.00 84.56 87 PHE A CA 1
ATOM 700 C C . PHE A 1 87 ? -5.264 -2.906 -12.502 1.00 84.56 87 PHE A C 1
ATOM 702 O O . PHE A 1 87 ? -4.745 -2.794 -13.610 1.00 84.56 87 PHE A O 1
ATOM 709 N N . LEU A 1 88 ? -6.234 -2.085 -12.094 1.00 86.38 88 LEU A N 1
ATOM 710 C CA . LEU A 1 88 ? -6.781 -1.003 -12.902 1.00 86.38 88 LEU A CA 1
ATOM 711 C C . LEU A 1 88 ? -6.135 0.326 -12.470 1.00 86.38 88 LEU A C 1
ATOM 713 O O . LEU A 1 88 ? -6.354 0.758 -11.342 1.00 86.38 88 LEU A O 1
ATOM 717 N N . PRO A 1 89 ? -5.364 1.018 -13.328 1.00 72.50 89 PRO A N 1
ATOM 718 C CA . PRO A 1 89 ? -4.445 2.083 -12.906 1.00 72.50 89 PRO A CA 1
ATOM 719 C C . PRO A 1 89 ? -5.110 3.292 -12.231 1.00 72.50 89 PRO A C 1
ATOM 721 O O . PRO A 1 89 ? -4.553 3.853 -11.297 1.00 72.50 89 PRO A O 1
ATOM 724 N N . ILE A 1 90 ? -6.304 3.699 -12.664 1.00 81.19 90 ILE A N 1
ATOM 725 C CA . ILE A 1 90 ? -7.030 4.815 -12.027 1.00 81.19 90 ILE A CA 1
ATOM 726 C C . ILE A 1 90 ? -7.766 4.333 -10.774 1.00 81.19 90 ILE A C 1
ATOM 728 O O . ILE A 1 90 ? -7.781 4.996 -9.738 1.00 81.19 90 ILE A O 1
ATOM 732 N N . ILE A 1 91 ? -8.376 3.153 -10.861 1.00 84.31 91 ILE A N 1
ATOM 733 C CA . ILE A 1 91 ? -9.172 2.577 -9.778 1.00 84.31 91 ILE A CA 1
ATOM 734 C C . ILE A 1 91 ? -8.272 2.195 -8.591 1.00 84.31 91 ILE A C 1
ATOM 736 O O . ILE A 1 91 ? -8.677 2.367 -7.443 1.00 84.31 91 ILE A O 1
ATOM 740 N N . SER A 1 92 ? -7.036 1.764 -8.844 1.00 84.56 92 SER A N 1
ATOM 741 C CA . SER A 1 92 ? -6.043 1.430 -7.822 1.00 84.56 92 SER A CA 1
ATOM 742 C C . SER A 1 92 ? -5.754 2.616 -6.898 1.00 84.56 92 SER A C 1
ATOM 744 O O . SER A 1 92 ? -5.765 2.457 -5.677 1.00 84.56 92 SER A O 1
ATOM 746 N N . LEU A 1 93 ? -5.601 3.824 -7.456 1.00 87.06 93 LEU A N 1
ATOM 747 C CA . LEU A 1 93 ? -5.405 5.057 -6.692 1.00 87.06 93 LEU A CA 1
ATOM 748 C C . LEU A 1 93 ? -6.611 5.369 -5.809 1.00 87.06 93 LEU A C 1
ATOM 750 O O . LEU A 1 93 ? -6.446 5.680 -4.630 1.00 87.06 93 LEU A O 1
ATOM 754 N N . VAL A 1 94 ? -7.820 5.251 -6.362 1.00 90.50 94 VAL A N 1
ATOM 755 C CA . VAL A 1 94 ? -9.062 5.501 -5.620 1.00 90.50 94 VAL A CA 1
ATOM 756 C C . VAL A 1 94 ? -9.212 4.508 -4.468 1.00 90.50 94 VAL A C 1
ATOM 758 O O . VAL A 1 94 ? -9.545 4.912 -3.355 1.00 90.50 94 VAL A O 1
ATOM 761 N N . VAL A 1 95 ? -8.918 3.227 -4.697 1.00 90.62 95 VAL A N 1
ATOM 762 C CA . VAL A 1 95 ? -8.981 2.184 -3.664 1.00 90.62 95 VAL A CA 1
ATOM 763 C C . VAL A 1 95 ? -7.955 2.420 -2.563 1.00 90.62 95 VAL A C 1
ATOM 765 O O . VAL A 1 95 ? -8.314 2.392 -1.384 1.00 90.62 95 VAL A O 1
ATOM 768 N N . ILE A 1 96 ? -6.701 2.701 -2.921 1.00 89.75 96 ILE A N 1
ATOM 769 C CA . ILE A 1 96 ? -5.651 3.002 -1.944 1.00 89.75 96 ILE A CA 1
ATOM 770 C C . ILE A 1 96 ? -6.042 4.242 -1.133 1.00 89.75 96 ILE A C 1
ATOM 772 O O . ILE A 1 96 ? -6.052 4.191 0.096 1.00 89.75 96 ILE A O 1
ATOM 776 N N . ALA A 1 97 ? -6.446 5.332 -1.790 1.00 91.75 97 ALA A N 1
ATOM 777 C CA . ALA A 1 97 ? -6.863 6.560 -1.116 1.00 91.75 97 ALA A CA 1
ATOM 778 C C . ALA A 1 97 ? -8.068 6.334 -0.187 1.00 91.75 97 ALA A C 1
ATOM 780 O O . ALA A 1 97 ? -8.086 6.834 0.942 1.00 91.75 97 ALA A O 1
ATOM 781 N N . TYR A 1 98 ? -9.051 5.546 -0.628 1.00 93.25 98 TYR A N 1
ATOM 782 C CA . TYR A 1 98 ? -10.212 5.173 0.173 1.00 93.25 98 TYR A CA 1
ATOM 783 C C . TYR A 1 98 ? -9.804 4.416 1.441 1.00 93.25 98 TYR A C 1
ATOM 785 O O . TYR A 1 98 ? -10.183 4.819 2.547 1.00 93.25 98 TYR A O 1
ATOM 793 N N . LEU A 1 99 ? -8.998 3.360 1.298 1.00 91.69 99 LEU A N 1
ATOM 794 C CA . LEU A 1 99 ? -8.554 2.537 2.421 1.00 91.69 99 LEU A CA 1
ATOM 795 C C . LEU A 1 99 ? -7.688 3.346 3.390 1.00 91.69 99 LEU A C 1
ATOM 797 O O . LEU A 1 99 ? -7.946 3.316 4.589 1.00 91.69 99 LEU A O 1
ATOM 801 N N . LEU A 1 100 ? -6.744 4.154 2.895 1.00 91.81 100 LEU A N 1
ATOM 802 C CA . LEU A 1 100 ? -5.916 5.026 3.735 1.00 91.81 100 LEU A CA 1
ATOM 803 C C . LEU A 1 100 ? -6.750 6.079 4.483 1.00 91.81 100 LEU A C 1
ATOM 805 O O . LEU A 1 100 ? -6.501 6.342 5.665 1.00 91.81 100 LEU A O 1
ATOM 809 N N . SER A 1 101 ? -7.758 6.667 3.830 1.00 91.00 101 SER A N 1
ATOM 810 C CA . SER A 1 101 ? -8.682 7.616 4.463 1.00 91.00 101 SER A CA 1
ATOM 811 C C . SER A 1 101 ? -9.494 6.938 5.565 1.00 91.00 101 SER A C 1
ATOM 813 O O . SER A 1 101 ? -9.623 7.471 6.671 1.00 91.00 101 SER A O 1
ATOM 815 N N . ARG A 1 102 ? -10.000 5.728 5.303 1.00 91.38 102 ARG A N 1
ATOM 816 C CA . ARG A 1 102 ? -10.776 4.966 6.280 1.00 91.38 102 ARG A CA 1
ATOM 817 C C . ARG A 1 102 ? -9.920 4.501 7.456 1.00 91.38 102 ARG A C 1
ATOM 819 O O . ARG A 1 102 ? -10.337 4.710 8.592 1.00 91.38 102 ARG A O 1
ATOM 826 N N . SER A 1 103 ? -8.712 3.994 7.213 1.00 89.88 103 SER A N 1
ATOM 827 C CA . SER A 1 103 ? -7.728 3.702 8.262 1.00 89.88 103 SER A CA 1
ATOM 828 C C . SER A 1 103 ? -7.449 4.929 9.115 1.00 89.88 103 SER A C 1
ATOM 830 O O . SER A 1 103 ? -7.582 4.861 10.329 1.00 89.88 103 SER A O 1
ATOM 832 N N . THR A 1 104 ? -7.176 6.082 8.503 1.00 90.81 104 THR A N 1
ATOM 833 C CA . THR A 1 104 ? -6.934 7.330 9.242 1.00 90.81 104 THR A CA 1
ATOM 834 C C . THR A 1 104 ? -8.112 7.705 10.140 1.00 90.81 104 THR A C 1
ATOM 836 O O . THR A 1 104 ? -7.906 8.080 11.293 1.00 90.81 104 THR A O 1
ATOM 839 N N . LYS A 1 105 ? -9.350 7.584 9.641 1.00 90.25 105 LYS A N 1
ATOM 840 C CA . LYS A 1 105 ? -10.563 7.852 10.428 1.00 90.25 105 LYS A CA 1
ATOM 841 C C . LYS A 1 105 ? -10.689 6.896 11.614 1.00 90.25 105 LYS A C 1
ATOM 843 O O . LYS A 1 105 ? -10.951 7.358 12.719 1.00 90.25 105 LYS A O 1
ATOM 848 N N . VAL A 1 106 ? -10.476 5.596 11.395 1.00 91.00 106 VAL A N 1
ATOM 849 C CA . VAL A 1 106 ? -10.544 4.576 12.454 1.00 91.00 106 VAL A CA 1
ATOM 850 C C . VAL A 1 106 ? -9.468 4.819 13.509 1.00 91.00 106 VAL A C 1
ATOM 852 O O . VAL A 1 106 ? -9.786 4.886 14.691 1.00 91.00 106 VAL A O 1
ATOM 855 N N . LEU A 1 107 ? -8.217 5.025 13.100 1.00 90.50 107 LEU A N 1
ATOM 856 C CA . LEU A 1 107 ? -7.102 5.246 14.018 1.00 90.50 107 LEU A CA 1
ATOM 857 C C . LEU A 1 107 ? -7.299 6.524 14.858 1.00 90.50 107 LEU A C 1
ATOM 859 O O . LEU A 1 107 ? -7.140 6.490 16.076 1.00 90.50 107 LEU A O 1
ATOM 863 N N . ARG A 1 108 ? -7.722 7.636 14.233 1.00 89.75 108 ARG A N 1
ATOM 864 C CA . ARG A 1 108 ? -7.999 8.902 14.940 1.00 89.75 108 ARG A CA 1
ATOM 865 C C . ARG A 1 108 ? -9.175 8.798 15.908 1.00 89.75 108 ARG A C 1
ATOM 867 O O . ARG A 1 108 ? -9.114 9.386 16.9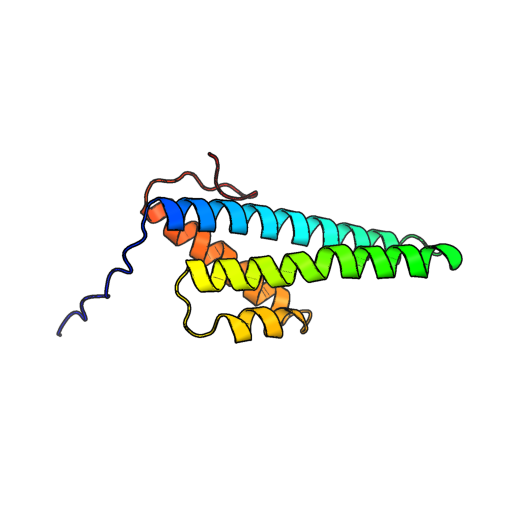81 1.00 89.75 108 ARG A O 1
ATOM 874 N N . ALA A 1 109 ? -10.217 8.043 15.555 1.00 88.69 109 ALA A N 1
ATOM 875 C CA . ALA A 1 109 ? -11.354 7.801 16.446 1.00 88.69 109 ALA A CA 1
ATOM 876 C C . ALA A 1 109 ? -10.951 7.051 17.729 1.00 88.69 109 ALA A C 1
ATOM 878 O O . ALA A 1 109 ? -11.610 7.206 18.749 1.00 88.69 109 ALA A O 1
ATOM 879 N N . HIS A 1 110 ? -9.847 6.297 17.692 1.00 88.69 110 HIS A N 1
ATOM 880 C CA . HIS A 1 110 ? -9.289 5.578 18.841 1.00 88.69 110 HIS A CA 1
ATOM 881 C C . HIS A 1 110 ? -8.097 6.314 19.485 1.00 88.69 110 HIS A C 1
ATOM 883 O O . HIS A 1 110 ? -7.291 5.704 20.180 1.00 88.69 110 HIS A O 1
ATOM 889 N N . GLY A 1 111 ? -7.957 7.624 19.247 1.00 86.88 111 GLY A N 1
ATOM 890 C CA . GLY A 1 111 ? -6.960 8.468 19.913 1.00 86.88 111 GLY A CA 1
ATOM 891 C C . GLY A 1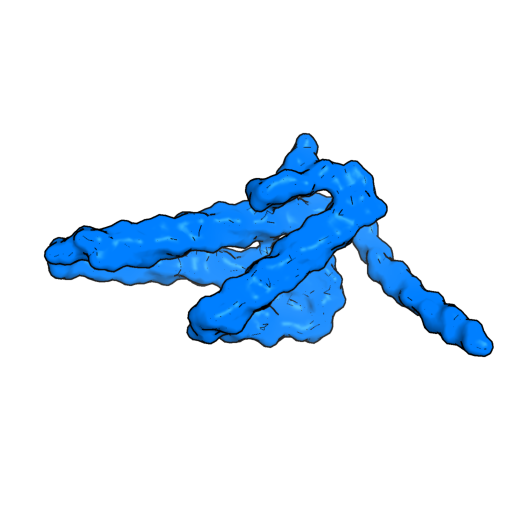 111 ? -5.536 8.391 19.352 1.00 86.88 111 GLY A C 1
ATOM 892 O O . GLY A 1 111 ? -4.644 9.046 19.890 1.00 86.88 111 GLY A O 1
ATOM 893 N N . MET A 1 112 ? -5.293 7.655 18.261 1.00 88.00 112 MET A N 1
ATOM 894 C CA . MET A 1 112 ? -3.970 7.620 17.630 1.00 88.00 112 MET A CA 1
ATOM 895 C C . MET A 1 112 ? -3.710 8.851 16.759 1.00 88.00 112 MET A C 1
ATOM 897 O O . MET A 1 112 ? -4.564 9.306 15.988 1.00 88.00 112 MET A O 1
ATOM 901 N N . LYS A 1 113 ? -2.479 9.365 16.827 1.00 86.25 113 LYS A N 1
ATOM 902 C CA . LYS A 1 113 ? -2.014 10.461 15.971 1.00 86.25 113 LYS A CA 1
ATOM 903 C C . LYS A 1 113 ? -1.639 9.902 14.599 1.00 86.25 113 LYS A C 1
ATOM 905 O O . LYS A 1 113 ? -0.773 9.047 14.484 1.00 86.25 113 LYS A O 1
ATOM 910 N N . VAL A 1 114 ? -2.258 10.410 13.534 1.00 85.62 114 VAL A N 1
ATOM 911 C CA . VAL A 1 114 ? -1.989 9.964 12.152 1.00 85.62 114 VAL A CA 1
ATOM 912 C C . VAL A 1 114 ? -1.552 11.145 11.296 1.00 85.62 114 VAL A C 1
ATOM 914 O O . VAL A 1 114 ? -2.294 12.129 11.178 1.00 85.62 114 VAL A O 1
ATOM 917 N N . GLY A 1 115 ? -0.352 11.042 10.720 1.00 83.69 115 GLY A N 1
ATOM 918 C CA . GLY A 1 115 ? 0.231 12.003 9.785 1.00 83.69 115 GLY A CA 1
ATOM 919 C C . GLY A 1 115 ? 0.166 11.531 8.328 1.00 83.69 115 GLY A C 1
ATOM 920 O O . GLY A 1 115 ? -0.465 10.526 8.014 1.00 83.69 115 GLY A O 1
ATOM 921 N N . LEU A 1 116 ? 0.844 12.261 7.435 1.00 78.44 116 LEU A N 1
ATOM 922 C CA . LEU A 1 116 ? 0.856 11.970 5.993 1.00 78.44 116 LEU A CA 1
ATOM 923 C C . LEU A 1 116 ? 1.478 10.603 5.662 1.00 78.44 116 LEU A C 1
ATOM 925 O O . LEU A 1 116 ? 1.015 9.924 4.757 1.00 78.44 116 LEU A O 1
ATOM 929 N N . LEU A 1 117 ? 2.495 10.189 6.423 1.00 84.50 117 LEU A N 1
ATOM 930 C CA . LEU A 1 117 ? 3.215 8.921 6.241 1.00 84.50 117 LEU A CA 1
ATOM 931 C C . LEU A 1 117 ? 2.641 7.771 7.092 1.00 84.50 117 LEU A C 1
ATOM 933 O O . LEU A 1 117 ? 3.321 6.775 7.340 1.00 84.50 117 LEU A O 1
ATOM 937 N N . GLY A 1 118 ? 1.395 7.911 7.553 1.00 81.56 118 GLY A N 1
ATOM 938 C CA . GLY A 1 118 ? 0.707 6.939 8.401 1.00 81.56 118 GLY A CA 1
ATOM 939 C C . GLY A 1 118 ? 0.674 7.336 9.877 1.00 81.56 118 GLY A C 1
ATOM 940 O O . GLY A 1 118 ? 0.890 8.497 10.244 1.00 81.56 118 GLY A O 1
ATOM 941 N N . ALA A 1 119 ? 0.341 6.369 10.732 1.00 82.12 119 ALA A N 1
ATOM 942 C CA . ALA A 1 119 ? 0.297 6.564 12.177 1.00 82.12 119 ALA A CA 1
ATOM 943 C C . ALA A 1 119 ? 1.672 6.984 12.722 1.00 82.12 119 ALA A C 1
ATOM 945 O O . ALA A 1 119 ? 2.700 6.409 12.354 1.00 82.12 119 ALA A O 1
ATOM 946 N N . LYS A 1 120 ? 1.677 8.002 13.585 1.00 75.38 120 LYS A N 1
ATOM 947 C CA . LYS A 1 120 ? 2.811 8.327 14.446 1.00 75.38 120 LYS A CA 1
ATOM 948 C C . LYS A 1 120 ? 2.649 7.446 15.680 1.00 75.38 120 LYS A C 1
ATOM 950 O O . LYS A 1 120 ? 1.648 7.602 16.378 1.00 75.38 120 LYS A O 1
ATOM 955 N N . GLU A 1 121 ? 3.563 6.489 15.830 1.00 58.34 121 GLU A N 1
ATOM 956 C CA . GLU A 1 121 ? 3.705 5.683 17.051 1.00 58.34 121 GLU A CA 1
ATOM 957 C C . GLU A 1 121 ? 3.737 6.583 18.294 1.00 58.34 121 GLU A C 1
ATOM 959 O O . GLU A 1 121 ? 4.309 7.698 18.201 1.00 58.34 121 GLU A O 1
#

Foldseek 3Di:
DDDPPPPPPDADPVLLVLLQVLLLLLLVLVVQLVVLVVVLVVDPDPVCVVVSVVSNCVSLVVNLVSQLSLCVSLVPPPSVVLSVLCVPPVSVVVSSVVSSVSSVVVNVVVPFDADPSGTDD

Secondary structure (DSSP, 8-state):
------------HHHHHHHHHHHHHHHHHHHHHHHHHHHHHH---GGGHHHHHHHHHHHHHHHHHHHHHHHHHTT-TTHHHHHHHTTSHHHHHHHHHHHHHHHHHHHHHTT--EETTEE--

pLDDT: mean 86.82, std 11.81, range [40.75, 96.0]

Radius of gyration: 16.93 Å; chains: 1; bounding box: 57×21×43 Å

Sequence (121 aa):
MEKKKKTEILYEKKDLEAIAKNQKLIIWFFISLSFVLILGGIVKIPELNVVFTVAQIAVFVPLLVQVFKIARNLKEKNDIIYAVALFLPIISLVVIAYLLSRSTKVLRAHGMKVGLLGAKE